Protein AF-A0A2T2RYT0-F1 (afdb_monomer)

pLDDT: mean 79.93, std 20.99, range [37.12, 98.38]

Mean predicted aligned error: 17.06 Å

Sequence (145 aa):
MASQAENQTERTDAEFDTELGGVIAPTRTAAEPEPAASDQPWREWLDPVVEFIAQLPDLIGRFVADYKQPLIALVLFVAAIIAVRITLAVLEAINGIPLLAPAFELIGLGYSGWFVYRYLLRASTRQELGSEFQAIKAQIVGERP

Solvent-accessible surface area (backbone atoms only — not co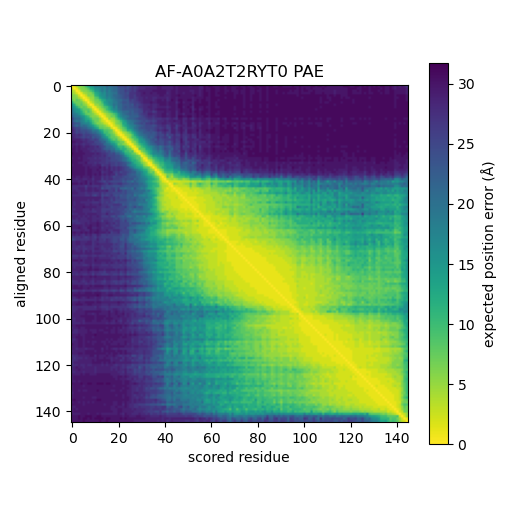mparable to full-atom values): 9050 Å² total; per-residue (Å²): 140,76,89,78,86,89,82,87,92,82,81,87,82,89,79,84,84,79,85,83,85,87,80,90,71,80,80,81,68,82,72,71,86,71,79,66,97,76,74,56,79,65,47,70,63,40,50,63,52,52,53,52,56,67,47,41,61,59,53,52,51,50,47,50,65,76,39,41,66,62,50,51,50,50,51,50,49,54,49,50,54,52,51,53,52,51,52,50,52,50,53,51,54,36,64,70,39,87,65,49,48,64,48,52,50,51,50,51,51,49,53,50,51,50,47,42,61,65,32,63,73,42,71,69,37,38,52,49,51,51,54,52,51,51,55,52,47,36,72,74,72,48,76,75,130

Structure (mmCIF, N/CA/C/O backbone):
data_AF-A0A2T2RYT0-F1
#
_entry.id   AF-A0A2T2RYT0-F1
#
loop_
_atom_site.group_PDB
_atom_site.id
_atom_site.type_symbol
_atom_site.label_atom_id
_atom_site.label_alt_id
_atom_site.label_comp_id
_atom_site.label_asym_id
_atom_site.label_entity_id
_atom_site.label_seq_id
_atom_site.pdbx_PDB_ins_code
_atom_site.Cartn_x
_atom_site.Cartn_y
_atom_site.Cartn_z
_atom_site.occupancy
_atom_site.B_iso_or_equiv
_atom_site.auth_seq_id
_atom_site.auth_comp_id
_atom_site.auth_asym_id
_atom_site.auth_atom_id
_atom_site.pdbx_PDB_model_num
ATOM 1 N N . MET A 1 1 ? 92.296 -43.492 -58.345 1.00 41.72 1 MET A N 1
ATOM 2 C CA . MET A 1 1 ? 93.400 -43.136 -57.429 1.00 41.72 1 MET A CA 1
ATOM 3 C C . MET A 1 1 ? 93.409 -41.621 -57.346 1.00 41.72 1 MET A C 1
ATOM 5 O O . MET A 1 1 ? 93.553 -41.014 -58.391 1.00 41.72 1 MET A O 1
ATOM 9 N N . ALA A 1 2 ? 93.181 -40.929 -56.243 1.00 43.28 2 ALA A N 1
ATOM 10 C CA . ALA A 1 2 ? 92.820 -41.230 -54.859 1.00 43.28 2 ALA A CA 1
ATOM 11 C C . ALA A 1 2 ? 92.171 -39.905 -54.358 1.00 43.28 2 ALA A C 1
ATOM 13 O O . ALA A 1 2 ? 92.554 -38.846 -54.847 1.00 43.28 2 ALA A O 1
ATOM 14 N N . SER A 1 3 ? 91.027 -39.937 -53.665 1.00 45.88 3 SER A N 1
ATOM 15 C CA . SER A 1 3 ? 90.935 -39.857 -52.188 1.00 45.88 3 SER A CA 1
ATOM 16 C C . SER A 1 3 ? 91.375 -38.489 -51.634 1.00 45.88 3 SER A C 1
ATOM 18 O O . SER A 1 3 ? 92.416 -37.998 -52.037 1.00 45.88 3 SER A O 1
ATOM 20 N N . GLN A 1 4 ? 90.752 -37.822 -50.662 1.00 43.50 4 GLN A N 1
ATOM 21 C CA . GLN A 1 4 ? 89.611 -38.023 -49.750 1.00 43.50 4 GLN A CA 1
ATOM 22 C C . GLN A 1 4 ? 89.697 -36.781 -48.812 1.00 43.50 4 GLN A C 1
ATOM 24 O O . GLN A 1 4 ? 90.805 -36.369 -48.491 1.00 43.50 4 GLN A O 1
ATOM 29 N N . ALA A 1 5 ? 88.646 -35.969 -48.682 1.00 46.81 5 ALA A N 1
ATOM 30 C CA . ALA A 1 5 ? 87.768 -35.832 -47.506 1.00 46.81 5 ALA A CA 1
ATOM 31 C C . ALA A 1 5 ? 88.345 -35.144 -46.236 1.00 46.81 5 ALA A C 1
ATOM 33 O O . ALA A 1 5 ? 89.481 -35.381 -45.847 1.00 46.81 5 ALA A O 1
ATOM 34 N N . GLU A 1 6 ? 87.437 -34.384 -45.590 1.00 43.44 6 GLU A N 1
ATOM 35 C CA . GLU A 1 6 ? 87.353 -34.005 -44.155 1.00 43.44 6 GLU A CA 1
ATOM 36 C C . GLU A 1 6 ? 88.280 -32.858 -43.682 1.00 43.44 6 GLU A C 1
ATOM 38 O O . GLU A 1 6 ? 89.430 -32.777 -44.083 1.00 43.44 6 GLU A O 1
ATOM 43 N N . ASN A 1 7 ? 87.865 -31.862 -42.878 1.00 40.50 7 ASN A N 1
ATOM 44 C CA . ASN A 1 7 ? 87.121 -31.884 -41.602 1.00 40.50 7 ASN A CA 1
ATOM 45 C C . ASN A 1 7 ? 86.818 -30.398 -41.200 1.00 40.50 7 ASN A C 1
ATOM 47 O O . ASN A 1 7 ? 87.724 -29.578 -41.301 1.00 40.50 7 ASN A O 1
ATOM 51 N N . GLN A 1 8 ? 85.576 -29.904 -41.068 1.00 45.25 8 GLN A N 1
ATOM 52 C CA . GLN A 1 8 ? 84.681 -29.808 -39.886 1.00 45.25 8 GLN A CA 1
ATOM 53 C C . GLN A 1 8 ? 85.150 -28.935 -38.682 1.00 45.25 8 GLN A C 1
ATOM 55 O O . GLN A 1 8 ? 86.213 -29.177 -38.118 1.00 45.25 8 GLN A O 1
ATOM 60 N N . THR A 1 9 ? 84.215 -28.086 -38.191 1.00 43.50 9 THR A N 1
ATOM 61 C CA . THR A 1 9 ? 84.099 -27.436 -36.841 1.00 43.50 9 THR A CA 1
ATOM 62 C C . THR A 1 9 ? 84.949 -26.154 -36.631 1.00 43.50 9 THR A C 1
ATOM 64 O O . THR A 1 9 ? 86.121 -26.159 -36.957 1.00 43.50 9 THR A O 1
ATOM 67 N N . GLU A 1 10 ? 84.458 -24.982 -36.186 1.00 45.19 10 GLU A N 1
ATOM 68 C CA . GLU A 1 10 ? 83.653 -24.670 -34.990 1.00 45.19 10 GLU A CA 1
ATOM 69 C C . GLU A 1 10 ? 82.896 -23.313 -35.049 1.00 45.19 10 GLU A C 1
ATOM 71 O O . GLU A 1 10 ? 83.411 -22.327 -35.558 1.00 45.19 10 GLU A O 1
ATOM 76 N N . ARG A 1 11 ? 81.672 -23.339 -34.489 1.00 42.97 11 ARG A N 1
ATOM 77 C CA . ARG A 1 11 ? 80.930 -22.374 -33.632 1.00 42.97 11 ARG A CA 1
ATOM 78 C C . ARG A 1 11 ? 81.084 -20.843 -33.771 1.00 42.97 11 ARG A C 1
ATOM 80 O O . ARG A 1 11 ? 82.179 -20.323 -33.662 1.00 42.97 11 ARG A O 1
ATOM 87 N N . THR A 1 12 ? 79.894 -20.213 -33.826 1.00 51.97 12 THR A N 1
ATOM 88 C CA . THR A 1 12 ? 79.394 -19.002 -33.114 1.00 51.97 12 THR A CA 1
ATOM 89 C C . THR A 1 12 ? 80.351 -17.804 -33.089 1.00 51.97 12 THR A C 1
ATOM 91 O O . THR A 1 12 ? 81.433 -17.903 -32.548 1.00 51.97 12 THR A O 1
ATOM 94 N N . ASP A 1 13 ? 80.029 -16.672 -33.717 1.00 37.12 13 ASP A N 1
ATOM 95 C CA . ASP A 1 13 ? 79.269 -15.615 -33.041 1.00 37.12 13 ASP A CA 1
ATOM 96 C C . ASP A 1 13 ? 78.532 -14.709 -34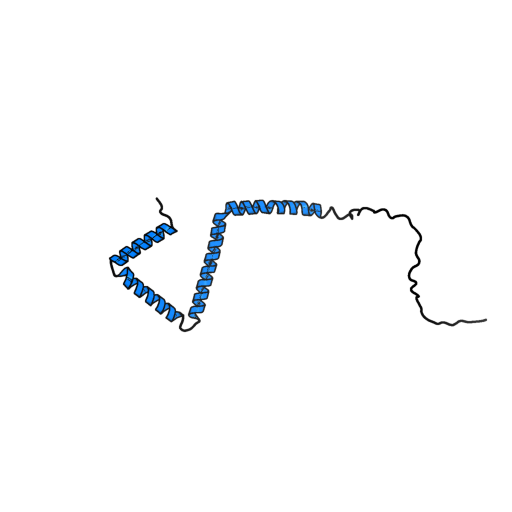.043 1.00 37.12 13 ASP A C 1
ATOM 98 O O . ASP A 1 13 ? 79.106 -14.199 -35.004 1.00 37.12 13 ASP A O 1
ATOM 102 N N . ALA A 1 14 ? 77.231 -14.510 -33.817 1.00 43.19 14 ALA A N 1
ATOM 103 C CA . ALA A 1 14 ? 76.477 -13.449 -34.471 1.00 43.19 14 ALA A CA 1
ATOM 104 C C . ALA A 1 14 ? 76.750 -12.144 -33.712 1.00 43.19 14 ALA A C 1
ATOM 106 O O . ALA A 1 14 ? 76.136 -11.881 -32.678 1.00 43.19 14 ALA A O 1
ATOM 107 N N . GLU A 1 15 ? 77.704 -11.363 -34.211 1.00 43.88 15 GLU A N 1
ATOM 108 C CA . GLU A 1 15 ? 77.992 -10.015 -33.731 1.00 43.88 15 GLU A CA 1
ATOM 109 C C . GLU A 1 15 ? 76.865 -9.065 -34.167 1.00 43.88 15 GLU A C 1
ATOM 111 O O . GLU A 1 15 ? 76.550 -8.923 -35.350 1.00 43.88 15 GLU A O 1
ATOM 116 N N . PHE A 1 16 ? 76.198 -8.475 -33.177 1.00 47.53 16 PHE A N 1
ATOM 117 C CA . PHE A 1 16 ? 75.098 -7.534 -33.349 1.00 47.53 16 PHE A CA 1
ATOM 118 C C . PHE A 1 16 ? 75.695 -6.130 -33.506 1.00 47.53 16 PHE A C 1
ATOM 120 O O . PHE A 1 16 ? 75.917 -5.436 -3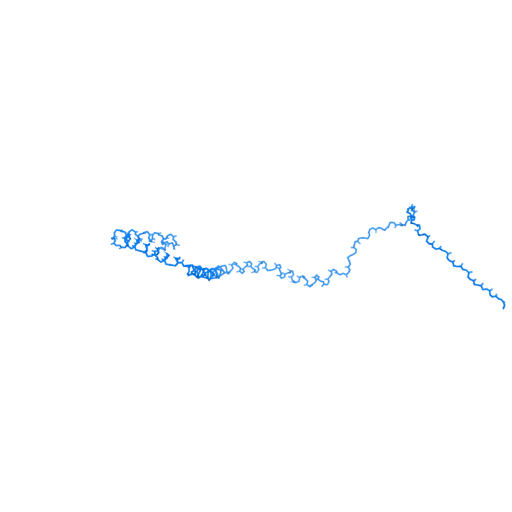2.514 1.00 47.53 16 PHE A O 1
ATOM 127 N N . ASP A 1 17 ? 75.997 -5.724 -34.740 1.00 47.31 17 ASP A N 1
ATOM 128 C CA . ASP A 1 17 ? 76.533 -4.386 -35.001 1.00 47.31 17 ASP A CA 1
ATOM 129 C C . ASP A 1 17 ? 75.392 -3.357 -35.035 1.00 47.31 17 ASP A C 1
ATOM 131 O O . ASP A 1 17 ? 74.459 -3.424 -35.844 1.00 47.31 17 ASP A O 1
ATOM 135 N N . THR A 1 18 ? 75.436 -2.448 -34.064 1.00 50.47 18 THR A N 1
ATOM 136 C CA . THR A 1 18 ? 74.454 -1.394 -33.833 1.00 50.47 18 THR A CA 1
ATOM 137 C C . THR A 1 18 ? 74.987 -0.113 -34.455 1.00 50.47 18 THR A C 1
ATOM 139 O O . THR A 1 18 ? 75.959 0.453 -33.974 1.00 50.47 18 THR A O 1
ATOM 142 N N . GLU A 1 19 ? 74.270 0.348 -35.478 1.00 50.56 19 GLU A N 1
ATOM 143 C CA . GLU A 1 19 ? 74.270 1.717 -35.997 1.00 50.56 19 GLU A CA 1
ATOM 144 C C . GLU A 1 19 ? 75.551 2.234 -36.669 1.00 50.56 19 GLU A C 1
ATOM 146 O O . GLU A 1 19 ? 76.490 2.685 -36.027 1.00 50.56 19 GLU A O 1
ATOM 151 N N . LEU A 1 20 ? 75.473 2.404 -37.992 1.00 41.41 20 LEU A N 1
ATOM 152 C CA . LEU A 1 20 ? 75.997 3.601 -38.649 1.00 41.41 20 LEU A CA 1
ATOM 153 C C . LEU A 1 20 ? 75.122 3.936 -39.859 1.00 41.41 20 LEU A C 1
ATOM 155 O O . LEU A 1 20 ? 74.900 3.130 -40.761 1.00 41.41 20 LEU A O 1
ATOM 159 N N . GLY A 1 21 ? 74.543 5.129 -39.789 1.00 39.25 21 GLY A N 1
ATOM 160 C CA . GLY A 1 21 ? 73.459 5.585 -40.638 1.00 39.25 21 GLY A CA 1
ATOM 161 C C . GLY A 1 21 ? 73.864 6.019 -42.045 1.00 39.25 21 GLY A C 1
ATOM 162 O O . GLY A 1 21 ? 75.003 6.383 -42.322 1.00 39.25 21 GLY A O 1
ATOM 163 N N . GLY A 1 22 ? 72.834 6.111 -42.889 1.00 47.09 22 GLY A N 1
ATOM 164 C CA . GLY A 1 22 ? 72.730 7.184 -43.875 1.00 47.09 22 GLY A CA 1
ATOM 165 C C . GLY A 1 22 ? 72.910 6.787 -45.336 1.00 47.09 22 GLY A C 1
ATOM 166 O O . GLY A 1 22 ? 73.907 7.144 -45.952 1.00 47.09 22 GLY A O 1
ATOM 167 N N . VAL A 1 23 ? 71.874 6.196 -45.941 1.00 44.03 23 VAL A N 1
ATOM 168 C CA . VAL A 1 23 ? 71.582 6.410 -47.368 1.00 44.03 23 VAL A CA 1
ATOM 169 C C . VAL A 1 23 ? 70.128 6.860 -47.500 1.00 44.03 23 VAL A C 1
ATOM 171 O O . VAL A 1 23 ? 69.182 6.127 -47.226 1.00 44.03 23 VAL A O 1
ATOM 174 N N . ILE A 1 24 ? 69.986 8.123 -47.880 1.00 48.41 24 ILE A N 1
ATOM 175 C CA . ILE A 1 24 ? 68.754 8.852 -48.176 1.00 48.41 24 ILE A CA 1
ATOM 176 C C . ILE A 1 24 ? 68.041 8.252 -49.400 1.00 48.41 24 ILE A C 1
ATOM 178 O O . ILE A 1 24 ? 68.381 8.548 -50.542 1.00 48.41 24 ILE A O 1
ATOM 182 N N . ALA A 1 25 ? 67.028 7.420 -49.158 1.00 49.25 25 ALA A N 1
ATOM 183 C CA . ALA A 1 25 ? 65.977 7.123 -50.132 1.00 49.25 25 ALA A CA 1
ATOM 184 C C . ALA A 1 25 ? 64.878 8.203 -50.032 1.00 49.25 25 ALA A C 1
ATOM 186 O O . ALA A 1 25 ? 64.623 8.700 -48.931 1.00 49.25 25 ALA A O 1
ATOM 187 N N . PRO A 1 26 ? 64.248 8.611 -51.151 1.00 47.66 26 PRO A N 1
ATOM 188 C CA . PRO A 1 26 ? 63.384 9.780 -51.185 1.00 47.66 26 PRO A CA 1
ATOM 189 C C . PRO A 1 26 ? 62.175 9.588 -50.276 1.00 47.66 26 PRO A C 1
ATOM 191 O O . PRO A 1 26 ? 61.544 8.532 -50.254 1.00 47.66 26 PRO A O 1
ATOM 194 N N . THR A 1 27 ? 61.885 10.658 -49.540 1.00 38.66 27 THR A N 1
ATOM 195 C CA . THR A 1 27 ? 60.647 10.978 -48.839 1.00 38.66 27 THR A CA 1
ATOM 196 C C . THR A 1 27 ? 59.467 10.159 -49.354 1.00 38.66 27 THR A C 1
ATOM 198 O O . THR A 1 27 ? 58.904 10.446 -50.410 1.00 38.66 27 THR A O 1
ATOM 201 N N . ARG A 1 28 ? 59.070 9.145 -48.576 1.00 47.16 28 ARG A N 1
ATOM 202 C CA . ARG A 1 28 ? 57.732 8.562 -48.651 1.00 47.16 28 ARG A CA 1
ATOM 203 C C . ARG A 1 28 ? 56.784 9.662 -48.171 1.00 47.16 28 ARG A C 1
ATOM 205 O O . ARG A 1 28 ? 56.506 9.778 -46.982 1.00 47.16 28 ARG A O 1
ATOM 212 N N . THR A 1 29 ? 56.412 10.545 -49.099 1.00 39.69 29 THR A N 1
ATOM 213 C CA . THR A 1 29 ? 55.322 11.506 -48.949 1.00 39.69 29 THR A CA 1
ATOM 214 C C . THR A 1 29 ? 54.150 10.757 -48.347 1.00 39.69 29 THR A C 1
ATOM 216 O O . THR A 1 29 ? 53.826 9.665 -48.814 1.00 39.69 29 THR A O 1
ATOM 219 N N . ALA A 1 30 ? 53.593 11.322 -47.277 1.00 52.69 30 ALA A N 1
ATOM 220 C CA . ALA A 1 30 ? 52.405 10.837 -46.607 1.00 52.69 30 ALA A CA 1
ATOM 221 C C . ALA A 1 30 ? 51.363 10.422 -47.651 1.00 52.69 30 ALA A C 1
ATOM 223 O O . ALA A 1 30 ? 50.747 11.268 -48.293 1.00 52.69 30 ALA A O 1
ATOM 224 N N . ALA A 1 31 ? 51.214 9.114 -47.844 1.00 46.31 31 ALA A N 1
ATOM 225 C CA . ALA A 1 31 ? 49.987 8.588 -48.385 1.00 46.31 31 ALA A CA 1
ATOM 226 C C . ALA A 1 31 ? 48.963 8.817 -47.278 1.00 46.31 31 ALA A C 1
ATOM 228 O O . ALA A 1 31 ? 49.119 8.308 -46.163 1.00 46.31 31 ALA A O 1
ATOM 229 N N . GLU A 1 32 ? 47.971 9.652 -47.573 1.00 53.00 32 GLU A N 1
ATOM 230 C CA . GLU A 1 32 ? 46.674 9.595 -46.913 1.00 53.00 32 GLU A CA 1
ATOM 231 C C . GLU A 1 32 ? 46.311 8.126 -46.649 1.00 53.00 32 GLU A C 1
ATOM 233 O O . GLU A 1 32 ? 46.627 7.267 -47.481 1.00 53.00 32 GLU A O 1
ATOM 238 N N . PRO A 1 33 ? 45.687 7.796 -45.508 1.00 54.19 33 PRO A N 1
ATOM 239 C CA . PRO A 1 33 ? 45.142 6.464 -45.338 1.00 54.19 33 PRO A CA 1
ATOM 240 C C . PRO A 1 33 ? 44.092 6.259 -46.436 1.00 54.19 33 PRO A C 1
ATOM 242 O O . PRO A 1 33 ? 42.972 6.753 -46.329 1.00 54.19 33 PRO A O 1
ATOM 245 N N . GLU A 1 34 ? 44.472 5.569 -47.516 1.00 51.25 34 GLU A N 1
ATOM 246 C CA . GLU A 1 34 ? 43.513 5.032 -48.469 1.00 51.25 34 GLU A CA 1
ATOM 247 C C . GLU A 1 34 ? 42.514 4.193 -47.665 1.00 51.25 34 GLU A C 1
ATOM 249 O O . GLU A 1 34 ? 42.936 3.346 -46.865 1.00 51.25 34 GLU A O 1
ATOM 254 N N . PRO A 1 35 ? 41.200 4.426 -47.822 1.00 55.41 35 PRO A N 1
ATOM 255 C CA . PRO A 1 35 ? 40.208 3.606 -47.159 1.00 55.41 35 PRO A CA 1
ATOM 256 C C . PRO A 1 35 ? 40.379 2.186 -47.689 1.00 55.41 35 PRO A C 1
ATOM 258 O O . PRO A 1 35 ? 40.196 1.920 -48.880 1.00 55.41 35 PRO A O 1
ATOM 261 N N . ALA A 1 36 ? 40.775 1.271 -46.804 1.00 53.56 36 ALA A N 1
ATOM 262 C CA . ALA A 1 36 ? 40.741 -0.149 -47.090 1.00 53.56 36 ALA A CA 1
ATOM 263 C C . ALA A 1 36 ? 39.356 -0.471 -47.663 1.00 53.56 36 ALA A C 1
ATOM 265 O O . ALA A 1 36 ? 38.333 -0.107 -47.082 1.00 53.56 36 ALA A O 1
ATOM 266 N N . ALA A 1 37 ? 39.330 -1.109 -48.830 1.00 60.72 37 ALA A N 1
ATOM 267 C CA . ALA A 1 37 ? 38.124 -1.550 -49.511 1.00 60.72 37 ALA A CA 1
ATOM 268 C C . ALA A 1 37 ? 37.362 -2.583 -48.653 1.00 60.72 37 ALA A C 1
ATOM 270 O O . ALA A 1 37 ? 37.445 -3.787 -48.869 1.00 60.72 37 ALA A O 1
ATOM 271 N N . SER A 1 38 ? 36.648 -2.097 -47.640 1.00 59.06 38 SER A N 1
ATOM 272 C CA . SER A 1 38 ? 35.739 -2.828 -46.752 1.00 59.06 38 SER A CA 1
ATOM 273 C C . SER A 1 38 ? 34.844 -1.873 -45.939 1.00 59.06 38 SER A C 1
ATOM 275 O O . SER A 1 38 ? 34.340 -2.240 -44.881 1.00 59.06 38 SER A O 1
ATOM 277 N N . ASP A 1 39 ? 34.630 -0.646 -46.420 1.00 59.66 39 ASP A N 1
ATOM 278 C CA . ASP A 1 39 ? 33.829 0.375 -45.724 1.00 59.66 39 ASP A CA 1
ATOM 279 C C . ASP A 1 39 ? 32.357 0.438 -46.167 1.00 59.66 39 ASP A C 1
ATOM 281 O O . ASP A 1 39 ? 31.558 1.105 -45.520 1.00 59.66 39 ASP A O 1
ATOM 285 N N . GLN A 1 40 ? 31.987 -0.252 -47.249 1.00 67.81 40 GLN A N 1
ATOM 286 C CA . GLN A 1 40 ? 30.686 -0.108 -47.927 1.00 67.81 40 GLN A CA 1
ATOM 287 C C . GLN A 1 40 ? 29.646 -1.201 -47.570 1.00 67.81 40 GLN A C 1
ATOM 289 O O . GLN A 1 40 ? 28.529 -0.852 -47.192 1.00 67.81 40 GLN A O 1
ATOM 294 N N . PRO A 1 41 ? 29.966 -2.517 -47.589 1.00 77.50 41 PRO A N 1
ATOM 295 C CA . PRO A 1 41 ? 28.931 -3.568 -47.605 1.00 77.50 41 PRO A CA 1
ATOM 296 C C . PRO A 1 41 ? 28.113 -3.698 -46.313 1.00 77.50 41 PRO A C 1
ATOM 298 O O . PRO A 1 41 ? 26.969 -4.139 -46.326 1.00 77.50 41 PRO A O 1
ATOM 301 N N . TRP A 1 42 ? 28.711 -3.352 -45.173 1.00 81.50 42 TRP A N 1
ATOM 302 C CA . TRP A 1 42 ? 28.067 -3.443 -43.862 1.00 81.50 42 TRP A CA 1
ATOM 303 C C . TRP A 1 42 ? 27.327 -2.154 -43.483 1.00 81.50 42 TRP A C 1
ATOM 305 O O . TRP A 1 42 ? 26.435 -2.207 -42.641 1.00 81.50 42 TRP A O 1
ATOM 315 N N . ARG A 1 43 ? 27.669 -1.013 -44.104 1.00 83.12 43 ARG A N 1
ATOM 316 C CA . ARG A 1 43 ? 26.957 0.257 -43.901 1.00 83.12 43 ARG A CA 1
ATOM 317 C C . ARG A 1 43 ? 25.599 0.222 -44.589 1.00 83.12 43 ARG A C 1
ATOM 319 O O . ARG A 1 43 ? 24.605 0.502 -43.939 1.00 83.12 43 ARG A O 1
ATOM 326 N N . GLU A 1 44 ? 25.537 -0.307 -45.811 1.00 84.06 44 GLU A N 1
ATOM 327 C CA . GLU A 1 44 ? 24.274 -0.496 -46.542 1.00 84.06 44 GLU A CA 1
ATOM 328 C C . GLU A 1 44 ? 23.253 -1.369 -45.779 1.00 84.06 44 GLU A C 1
ATOM 330 O O . GLU A 1 44 ? 22.049 -1.127 -45.856 1.00 84.06 44 GLU A O 1
ATOM 335 N N . TRP A 1 45 ? 23.709 -2.372 -45.013 1.00 86.50 45 TRP A N 1
ATOM 336 C CA . TRP A 1 45 ? 22.830 -3.211 -44.183 1.00 86.50 45 TRP A CA 1
ATOM 337 C C . TRP A 1 45 ? 22.458 -2.564 -42.841 1.00 86.50 45 TRP A C 1
ATOM 339 O O . TRP A 1 45 ? 21.370 -2.816 -42.319 1.0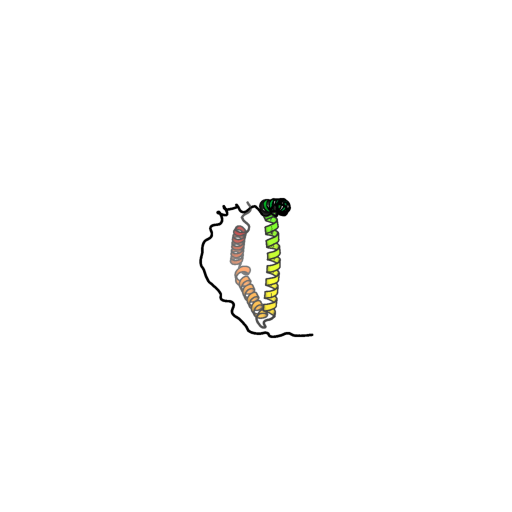0 86.50 45 TRP A O 1
ATOM 349 N N . LEU A 1 46 ? 23.337 -1.732 -42.277 1.00 90.69 46 LEU A N 1
ATOM 350 C CA . LEU A 1 46 ? 23.064 -1.043 -41.019 1.00 90.69 46 LEU A CA 1
ATOM 351 C C . LEU A 1 46 ? 22.209 0.201 -41.193 1.00 90.69 46 LEU A C 1
ATOM 353 O O . LEU A 1 46 ? 21.435 0.488 -40.290 1.00 90.69 46 LEU A O 1
ATOM 357 N N . ASP A 1 47 ? 22.295 0.905 -42.315 1.00 90.62 47 ASP A N 1
ATOM 358 C CA . ASP A 1 47 ? 21.505 2.107 -42.582 1.00 90.62 47 ASP A CA 1
ATOM 359 C C . ASP A 1 47 ? 19.995 1.909 -42.319 1.00 90.62 47 ASP A C 1
ATOM 361 O O . ASP A 1 47 ? 19.429 2.679 -41.540 1.00 90.62 47 ASP A O 1
ATOM 365 N N . PRO A 1 48 ? 19.320 0.855 -42.827 1.00 90.50 48 PRO A N 1
ATOM 366 C CA . PRO A 1 48 ? 17.905 0.621 -42.521 1.00 90.50 48 PRO A CA 1
ATOM 367 C C . PRO A 1 48 ? 17.646 0.244 -41.055 1.00 90.50 48 PRO A C 1
ATOM 369 O O . PRO A 1 48 ? 16.583 0.554 -40.516 1.00 90.50 48 PRO A O 1
ATOM 372 N N . VAL A 1 49 ? 18.601 -0.413 -40.389 1.00 92.81 49 VAL A N 1
ATOM 373 C CA . VAL A 1 49 ? 18.493 -0.757 -38.964 1.00 92.81 49 VAL A CA 1
ATOM 374 C C . VAL A 1 49 ? 18.642 0.499 -38.111 1.00 92.81 49 VAL A C 1
ATOM 376 O O . VAL A 1 49 ? 17.845 0.716 -37.207 1.00 92.81 49 VAL A O 1
ATOM 379 N N . VAL A 1 50 ? 19.622 1.348 -38.409 1.00 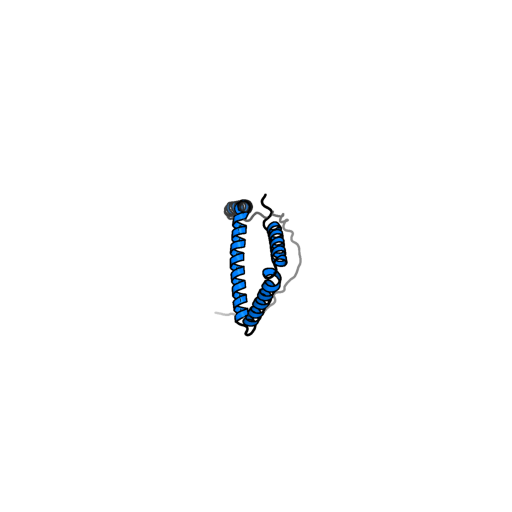91.69 50 VAL A N 1
ATOM 380 C CA . VAL A 1 50 ? 19.869 2.616 -37.716 1.00 91.69 50 VAL A CA 1
ATOM 381 C C . VAL A 1 50 ? 18.691 3.561 -37.910 1.00 91.69 50 VAL A C 1
ATOM 383 O O . VAL A 1 50 ? 18.250 4.154 -36.934 1.00 91.69 50 VAL A O 1
ATOM 386 N N . GLU A 1 51 ? 18.124 3.636 -39.113 1.00 89.25 51 GLU A N 1
ATOM 387 C CA . GLU A 1 51 ? 16.924 4.426 -39.401 1.00 89.25 51 GLU A CA 1
ATOM 388 C C . GLU A 1 51 ? 15.706 3.922 -38.605 1.00 89.25 51 GLU A C 1
ATOM 390 O O . GLU A 1 51 ? 14.999 4.701 -37.968 1.00 89.25 51 GLU A O 1
ATOM 395 N N . PHE A 1 52 ? 15.498 2.603 -38.539 1.00 90.88 52 PHE A N 1
ATOM 396 C CA . PHE A 1 52 ? 14.442 2.013 -37.713 1.00 90.88 52 PHE A CA 1
ATOM 397 C C . PHE A 1 52 ? 14.649 2.280 -36.211 1.00 90.88 52 PHE A C 1
ATOM 399 O O . PHE A 1 52 ? 13.707 2.644 -35.506 1.00 90.88 52 PHE A O 1
ATOM 406 N N . ILE A 1 53 ? 15.882 2.141 -35.710 1.00 92.25 53 ILE A N 1
ATOM 407 C CA . ILE A 1 53 ? 16.230 2.437 -34.313 1.00 92.25 53 ILE A CA 1
ATOM 408 C C . ILE A 1 53 ? 16.090 3.935 -34.018 1.00 92.25 53 ILE A C 1
ATOM 410 O O 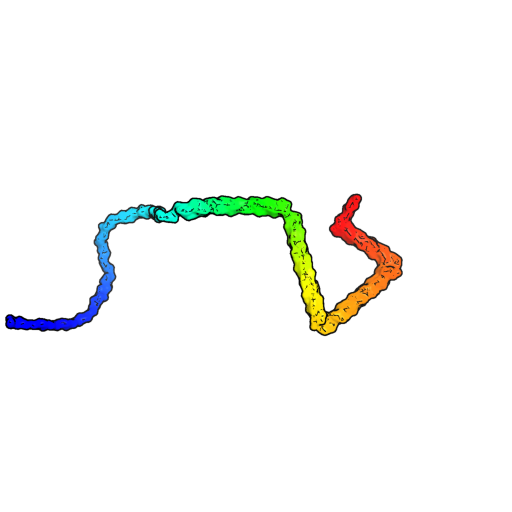. ILE A 1 53 ? 15.620 4.286 -32.939 1.00 92.25 53 ILE A O 1
ATOM 414 N N . ALA A 1 54 ? 16.425 4.820 -34.959 1.00 90.81 54 ALA A N 1
ATOM 415 C CA . ALA A 1 54 ? 16.239 6.264 -34.826 1.00 90.81 54 ALA A CA 1
ATOM 416 C C . ALA A 1 54 ? 14.755 6.650 -34.716 1.00 90.81 54 ALA A C 1
ATOM 418 O O . ALA A 1 54 ? 14.426 7.641 -34.067 1.00 90.81 54 ALA A O 1
ATOM 419 N N . GLN A 1 55 ? 13.855 5.833 -35.269 1.00 90.12 55 GLN A N 1
ATOM 420 C CA . GLN A 1 55 ? 12.405 6.000 -35.145 1.00 90.12 55 GLN A CA 1
ATOM 421 C C . GLN A 1 55 ? 11.822 5.390 -33.851 1.00 90.12 55 GLN A C 1
ATOM 423 O O . GLN A 1 55 ? 10.703 5.736 -33.462 1.00 90.12 55 GLN A O 1
ATOM 428 N N . LEU A 1 56 ? 12.555 4.523 -33.136 1.00 93.12 56 LEU A N 1
ATOM 429 C CA . LEU A 1 56 ? 12.077 3.915 -31.883 1.00 93.12 56 LEU A CA 1
ATOM 430 C C . LEU A 1 56 ? 11.790 4.924 -30.761 1.00 93.12 56 LEU A C 1
ATOM 432 O O . LEU A 1 56 ? 10.749 4.767 -30.119 1.00 93.12 56 LEU A O 1
ATOM 436 N N . PRO A 1 57 ? 12.637 5.938 -30.489 1.00 91.62 57 PRO A N 1
ATOM 437 C CA . PRO A 1 57 ? 12.351 6.942 -29.469 1.00 91.62 57 PRO A CA 1
ATOM 438 C C . PRO A 1 57 ? 10.993 7.613 -29.676 1.00 91.62 57 PRO A C 1
ATOM 440 O O . PRO A 1 57 ? 10.225 7.749 -28.725 1.00 91.62 57 PRO A O 1
ATOM 443 N N . ASP A 1 58 ? 10.663 7.956 -30.922 1.00 92.00 58 ASP A N 1
ATOM 444 C CA . ASP A 1 58 ? 9.392 8.586 -31.273 1.00 92.00 58 ASP A CA 1
ATOM 445 C C . ASP A 1 58 ? 8.213 7.624 -31.108 1.00 92.00 58 ASP A C 1
ATOM 447 O O . ASP A 1 58 ? 7.169 8.006 -30.573 1.00 92.00 58 ASP A O 1
ATOM 451 N N . LEU A 1 59 ? 8.370 6.364 -31.523 1.00 90.12 59 LEU A N 1
ATOM 452 C CA . LEU A 1 59 ? 7.323 5.351 -31.396 1.00 90.12 59 LEU A CA 1
ATOM 453 C C . LEU A 1 59 ? 7.035 5.009 -29.924 1.00 90.12 59 LEU A C 1
ATOM 455 O O . LEU A 1 59 ? 5.875 4.940 -29.518 1.00 90.12 59 LEU A O 1
ATOM 459 N N . ILE A 1 60 ? 8.081 4.846 -29.108 1.00 91.69 60 ILE A N 1
ATOM 460 C CA . ILE A 1 60 ? 7.979 4.566 -27.669 1.00 91.69 60 ILE A CA 1
ATOM 461 C C . ILE A 1 60 ? 7.418 5.784 -26.936 1.00 91.69 60 ILE A C 1
ATOM 463 O O . ILE A 1 60 ? 6.555 5.632 -26.072 1.00 91.69 60 ILE A O 1
ATOM 467 N N . GLY A 1 61 ? 7.863 6.990 -27.296 1.00 89.75 61 GLY A N 1
ATOM 468 C CA . GLY A 1 61 ? 7.372 8.237 -26.718 1.00 89.75 61 GLY A CA 1
ATOM 469 C C . GLY A 1 61 ? 5.872 8.418 -26.941 1.00 89.75 61 GLY A C 1
ATOM 470 O O . GLY A 1 61 ? 5.140 8.675 -25.985 1.00 89.75 61 GLY A O 1
ATOM 471 N N . ARG A 1 62 ? 5.398 8.205 -28.176 1.00 91.25 62 ARG A N 1
ATOM 472 C CA . ARG A 1 62 ? 3.967 8.269 -28.518 1.00 91.25 62 ARG A CA 1
ATOM 473 C C . ARG A 1 62 ? 3.177 7.165 -27.833 1.00 91.25 62 ARG A C 1
ATOM 475 O O . ARG A 1 62 ? 2.167 7.452 -27.210 1.00 91.25 62 ARG A O 1
ATOM 482 N N . PHE A 1 63 ? 3.678 5.932 -27.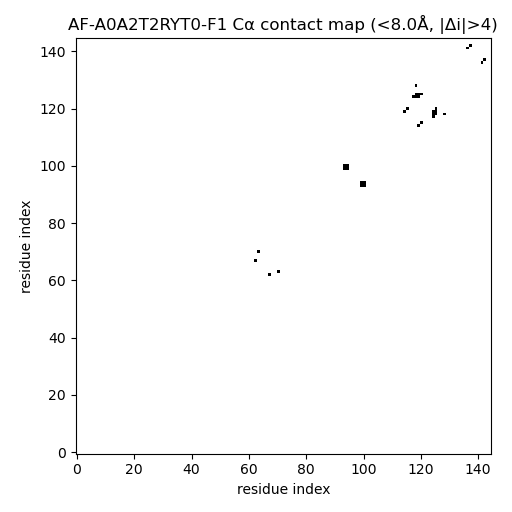836 1.00 91.88 63 PHE A N 1
ATOM 483 C CA . PHE A 1 63 ? 3.027 4.829 -27.134 1.00 91.88 63 PHE A CA 1
ATOM 484 C C . PHE A 1 63 ? 2.889 5.107 -25.629 1.00 91.88 63 PHE A C 1
ATOM 486 O O . PHE A 1 63 ? 1.808 4.978 -25.068 1.00 91.88 63 PHE A O 1
ATOM 493 N N . VAL A 1 64 ? 3.947 5.539 -24.944 1.00 93.50 64 VAL A N 1
ATOM 494 C CA . VAL A 1 64 ? 3.859 5.850 -23.509 1.00 93.50 64 VAL A CA 1
ATOM 495 C C . VAL A 1 64 ? 2.933 7.041 -23.255 1.00 93.50 64 VAL A C 1
ATOM 497 O O . VAL A 1 64 ? 2.209 7.029 -22.260 1.00 93.50 64 VAL A O 1
ATOM 500 N N . ALA A 1 65 ? 2.920 8.046 -24.134 1.00 92.19 65 ALA A N 1
ATOM 501 C CA . ALA A 1 65 ? 2.005 9.178 -24.030 1.00 92.19 65 ALA A CA 1
ATOM 502 C C . ALA A 1 65 ? 0.536 8.751 -24.212 1.00 92.19 65 ALA A C 1
ATOM 504 O O . ALA A 1 65 ? -0.299 9.075 -23.366 1.00 92.19 65 ALA A O 1
ATOM 505 N N . ASP A 1 66 ? 0.243 7.965 -25.249 1.00 94.00 66 ASP A N 1
ATOM 506 C CA . ASP A 1 66 ? -1.101 7.505 -25.61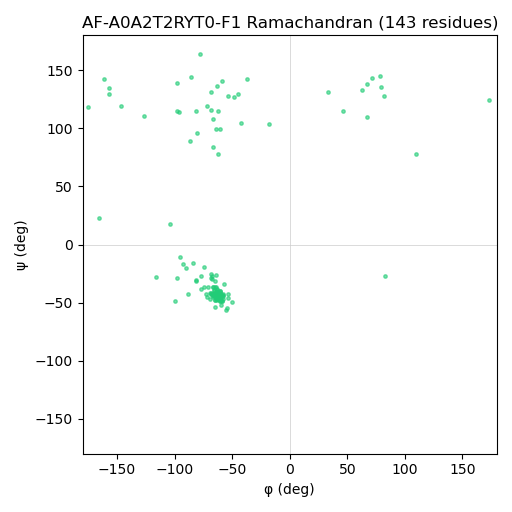1 1.00 94.00 66 ASP A CA 1
ATOM 507 C C . ASP A 1 66 ? -1.640 6.464 -24.615 1.00 94.00 66 ASP A C 1
ATOM 509 O O . ASP A 1 66 ? -2.817 6.473 -24.254 1.00 94.00 66 ASP A O 1
ATOM 513 N N . TYR A 1 67 ? -0.767 5.592 -24.100 1.00 93.69 67 TYR A N 1
ATOM 514 C CA . TYR A 1 67 ? -1.110 4.503 -23.180 1.00 93.69 67 TYR A CA 1
ATOM 515 C C . TYR A 1 67 ? -0.710 4.787 -21.727 1.00 93.69 67 TYR A C 1
ATOM 517 O O . TYR A 1 67 ? -0.684 3.874 -20.900 1.00 93.69 67 TYR A O 1
ATOM 525 N N . LYS A 1 68 ? -0.445 6.045 -21.358 1.00 94.06 68 LYS A N 1
ATOM 526 C CA . LYS A 1 68 ? 0.008 6.405 -20.004 1.00 94.06 68 LYS A CA 1
ATOM 527 C C . LYS A 1 68 ? -0.919 5.872 -18.907 1.00 94.06 68 LYS A C 1
ATOM 529 O O . LYS A 1 68 ? -0.457 5.317 -17.913 1.00 94.06 68 LYS A O 1
ATOM 534 N N . GLN A 1 69 ? -2.230 6.037 -19.080 1.00 92.88 69 GLN A N 1
ATOM 535 C CA . GLN A 1 69 ? -3.233 5.587 -18.110 1.00 92.88 69 GLN A CA 1
ATOM 536 C C . GLN A 1 69 ? -3.278 4.056 -17.957 1.00 92.88 69 GLN A C 1
ATOM 538 O O . GLN A 1 69 ? -3.123 3.588 -16.827 1.00 92.88 69 GLN A O 1
ATOM 543 N N . PRO A 1 70 ? -3.440 3.253 -19.030 1.00 94.94 70 PRO A N 1
ATOM 544 C CA . PRO A 1 70 ? -3.420 1.798 -18.901 1.00 94.94 70 PRO A CA 1
ATOM 545 C C . PRO A 1 70 ? -2.057 1.255 -18.454 1.00 94.94 70 PRO A C 1
ATOM 547 O O . PRO A 1 70 ? -2.030 0.279 -17.712 1.00 94.94 70 PRO A O 1
ATOM 550 N N . LEU A 1 71 ? -0.936 1.893 -18.813 1.00 95.38 71 LEU A N 1
ATOM 551 C CA . LEU A 1 71 ? 0.386 1.517 -18.300 1.00 95.38 71 LEU A CA 1
ATOM 552 C C . LEU A 1 71 ? 0.485 1.718 -16.788 1.00 95.38 71 LEU A C 1
ATOM 554 O O . LEU A 1 71 ? 0.928 0.815 -16.085 1.00 95.38 71 LEU A O 1
ATOM 558 N N . ILE A 1 72 ? 0.030 2.862 -16.269 1.00 95.69 72 ILE A N 1
ATOM 559 C CA . ILE A 1 72 ? -0.032 3.090 -14.819 1.00 95.69 72 ILE A CA 1
ATOM 560 C C . ILE A 1 72 ? -0.948 2.058 -14.164 1.00 95.69 72 ILE A C 1
ATOM 562 O O . ILE A 1 72 ? -0.572 1.480 -13.150 1.00 95.69 72 ILE A O 1
ATOM 566 N N . ALA A 1 73 ? -2.120 1.783 -14.741 1.00 96.12 73 ALA A N 1
ATOM 567 C CA . ALA A 1 73 ? -3.030 0.771 -14.212 1.00 96.12 73 ALA A CA 1
ATOM 568 C C . ALA A 1 73 ? -2.387 -0.625 -14.191 1.00 96.12 73 ALA A C 1
ATOM 570 O O . ALA A 1 73 ? -2.519 -1.337 -13.201 1.00 96.12 73 ALA A O 1
ATOM 571 N N . LEU A 1 74 ? -1.645 -0.997 -15.235 1.00 96.94 74 LEU A N 1
ATOM 572 C CA . LEU A 1 74 ? -0.917 -2.260 -15.312 1.00 96.94 74 LEU A CA 1
ATOM 573 C C . LEU A 1 74 ? 0.198 -2.330 -14.263 1.00 96.94 74 LEU A C 1
ATOM 575 O O . LEU A 1 74 ? 0.319 -3.334 -13.567 1.00 96.94 74 LEU A O 1
ATOM 579 N N . VAL A 1 75 ? 0.976 -1.257 -14.106 1.00 97.44 75 VAL A N 1
ATOM 580 C CA . VAL A 1 75 ? 2.010 -1.154 -13.067 1.00 97.44 75 VAL A CA 1
ATOM 581 C C . VAL A 1 75 ? 1.386 -1.276 -11.681 1.00 97.44 75 VAL A C 1
ATOM 583 O O . VAL A 1 75 ? 1.872 -2.055 -10.867 1.00 97.44 75 VAL A O 1
ATOM 586 N N . LEU A 1 76 ? 0.287 -0.567 -11.417 1.00 97.75 76 LEU A N 1
ATOM 587 C CA . LEU A 1 76 ? -0.442 -0.656 -10.153 1.00 97.75 76 LEU A CA 1
ATOM 588 C C . LEU A 1 76 ? -1.026 -2.050 -9.930 1.00 97.75 76 LEU A C 1
ATOM 590 O O . LEU A 1 76 ? -0.995 -2.543 -8.809 1.00 97.75 76 LEU A O 1
ATOM 594 N N . PHE A 1 77 ? -1.521 -2.704 -10.976 1.00 97.56 77 PHE A N 1
ATOM 595 C CA . PHE A 1 77 ? -2.056 -4.057 -10.893 1.00 97.56 77 PHE A CA 1
ATOM 596 C C . PHE A 1 77 ? -0.964 -5.069 -10.533 1.00 97.56 77 PHE A C 1
ATOM 598 O O . PHE A 1 77 ? -1.125 -5.853 -9.599 1.00 97.56 77 PHE A O 1
ATOM 605 N N . VAL A 1 78 ? 0.184 -5.005 -11.209 1.0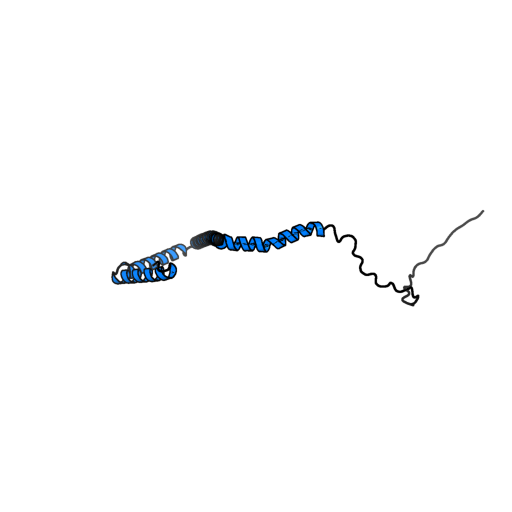0 98.25 78 VAL A N 1
ATOM 606 C CA . VAL A 1 78 ? 1.349 -5.839 -10.884 1.00 98.25 78 VAL A CA 1
ATOM 607 C C . VAL A 1 78 ? 1.853 -5.529 -9.472 1.00 98.25 78 VAL A C 1
ATOM 609 O O . VAL A 1 78 ? 2.092 -6.451 -8.692 1.00 98.25 78 VAL A O 1
ATOM 612 N N . ALA A 1 79 ? 1.948 -4.251 -9.101 1.00 98.19 79 ALA A N 1
ATOM 613 C CA . ALA A 1 79 ? 2.337 -3.834 -7.758 1.00 98.19 79 ALA A CA 1
ATOM 614 C C . ALA A 1 79 ? 1.360 -4.348 -6.690 1.00 98.19 79 ALA A C 1
ATOM 616 O O . ALA A 1 79 ? 1.801 -4.809 -5.642 1.00 98.19 79 ALA A O 1
ATOM 617 N N . ALA A 1 80 ? 0.053 -4.342 -6.962 1.00 98.12 80 ALA A N 1
ATOM 618 C CA . ALA A 1 80 ? -0.962 -4.879 -6.062 1.00 98.12 80 ALA A CA 1
ATOM 619 C C . ALA A 1 80 ? -0.794 -6.392 -5.863 1.00 98.12 80 ALA A C 1
ATOM 621 O O . ALA A 1 80 ? -0.848 -6.865 -4.730 1.00 98.12 80 ALA A O 1
ATOM 622 N N . ILE A 1 81 ? -0.518 -7.150 -6.930 1.00 98.38 81 ILE A N 1
ATOM 623 C CA . ILE A 1 81 ? -0.229 -8.588 -6.822 1.00 98.38 81 ILE A CA 1
ATOM 624 C C . ILE A 1 81 ? 1.012 -8.818 -5.955 1.00 98.38 81 ILE A C 1
ATOM 626 O O . ILE A 1 81 ? 0.983 -9.647 -5.047 1.00 98.38 81 ILE A O 1
ATOM 630 N N . ILE A 1 82 ? 2.092 -8.074 -6.202 1.00 98.31 82 ILE A N 1
ATOM 631 C CA . ILE A 1 82 ? 3.326 -8.178 -5.414 1.00 98.31 82 ILE A CA 1
ATOM 632 C C . ILE A 1 82 ? 3.052 -7.838 -3.945 1.00 98.31 82 ILE A C 1
ATOM 634 O O . ILE A 1 82 ? 3.472 -8.585 -3.064 1.00 98.31 82 ILE A O 1
ATOM 638 N N . ALA A 1 83 ? 2.304 -6.769 -3.673 1.00 98.25 83 ALA A N 1
ATOM 639 C CA . ALA A 1 83 ? 1.924 -6.379 -2.321 1.00 98.25 83 ALA A CA 1
ATOM 640 C C . ALA A 1 83 ? 1.164 -7.503 -1.607 1.00 98.25 83 ALA A C 1
ATOM 642 O O . ALA A 1 83 ? 1.541 -7.878 -0.501 1.00 98.25 83 ALA A O 1
ATOM 643 N N . VAL A 1 84 ? 0.173 -8.117 -2.266 1.00 98.12 84 VAL A N 1
ATOM 644 C CA . VAL A 1 84 ? -0.555 -9.273 -1.717 1.00 98.12 84 VAL A CA 1
ATOM 645 C C . VAL A 1 84 ? 0.400 -10.424 -1.403 1.00 98.12 84 VAL A C 1
ATOM 647 O O . VAL A 1 84 ? 0.319 -11.010 -0.327 1.00 98.12 84 VAL A O 1
ATOM 650 N N . ARG A 1 85 ? 1.340 -10.741 -2.300 1.00 98.12 85 ARG A N 1
ATOM 651 C CA . ARG A 1 85 ? 2.326 -11.813 -2.076 1.00 98.12 85 ARG A CA 1
ATOM 652 C C . ARG A 1 85 ? 3.213 -11.525 -0.869 1.00 98.12 85 ARG A C 1
ATOM 654 O O . ARG A 1 85 ? 3.437 -12.429 -0.070 1.00 98.12 85 ARG A O 1
ATOM 661 N N . ILE A 1 86 ? 3.669 -10.284 -0.712 1.00 98.19 86 ILE A N 1
ATOM 662 C CA . ILE A 1 86 ? 4.449 -9.855 0.453 1.00 98.19 86 ILE A CA 1
ATOM 663 C C . ILE A 1 86 ? 3.610 -9.986 1.726 1.00 98.19 86 ILE A C 1
ATOM 665 O O . ILE A 1 86 ? 4.080 -10.567 2.697 1.00 98.19 86 ILE A O 1
ATOM 669 N N . THR A 1 87 ? 2.360 -9.514 1.727 1.00 97.25 87 THR A N 1
ATOM 670 C CA . THR A 1 87 ? 1.461 -9.647 2.882 1.00 97.25 87 THR A CA 1
ATOM 671 C C . THR A 1 87 ? 1.261 -11.108 3.280 1.00 97.25 87 THR A C 1
ATOM 673 O O . THR A 1 87 ? 1.337 -11.430 4.463 1.00 97.25 87 THR A O 1
ATOM 676 N N . LEU A 1 88 ? 1.055 -12.005 2.310 1.00 97.00 88 LEU A N 1
ATOM 677 C CA . LEU A 1 88 ? 0.929 -13.440 2.570 1.00 97.00 88 LEU A CA 1
ATOM 678 C C . LEU A 1 88 ? 2.221 -14.032 3.149 1.00 97.00 88 LEU A C 1
ATOM 680 O O . LEU A 1 88 ? 2.153 -14.776 4.121 1.00 97.00 88 LEU A O 1
ATOM 684 N N . ALA A 1 89 ? 3.385 -13.662 2.608 1.00 96.38 89 ALA A N 1
ATOM 685 C CA . ALA A 1 89 ? 4.678 -14.116 3.120 1.00 96.38 89 ALA A CA 1
ATOM 686 C C . ALA A 1 89 ? 4.938 -13.628 4.556 1.00 96.38 89 ALA A C 1
ATOM 688 O O . ALA A 1 89 ? 5.444 -14.375 5.391 1.00 96.38 89 ALA A O 1
ATOM 689 N N . VAL A 1 90 ? 4.554 -12.388 4.872 1.00 94.50 90 VAL A N 1
ATOM 690 C CA . VAL A 1 90 ? 4.622 -11.853 6.238 1.00 94.50 90 VAL A CA 1
ATOM 691 C C . VAL A 1 90 ? 3.698 -12.636 7.168 1.00 94.50 90 VAL A C 1
ATOM 693 O O . VAL A 1 90 ? 4.112 -12.998 8.266 1.00 94.50 90 VAL A O 1
ATOM 696 N N . LEU A 1 91 ? 2.469 -12.933 6.737 1.00 93.25 91 LEU A N 1
ATOM 697 C CA . LEU A 1 91 ? 1.526 -13.716 7.533 1.00 93.25 91 LEU A CA 1
ATOM 698 C C . LEU A 1 91 ? 2.052 -15.134 7.804 1.00 93.25 91 LEU A C 1
ATOM 700 O O . LEU A 1 91 ? 1.947 -15.624 8.926 1.00 93.25 91 LEU A O 1
ATOM 704 N N . GLU A 1 92 ? 2.664 -15.769 6.806 1.00 93.19 92 GLU A N 1
ATOM 705 C CA . GLU A 1 92 ? 3.321 -17.069 6.951 1.00 93.19 92 GLU A CA 1
ATOM 706 C C . GLU A 1 92 ? 4.483 -17.007 7.954 1.00 93.19 92 GLU A C 1
ATOM 708 O O . GLU A 1 92 ? 4.560 -17.839 8.857 1.00 93.19 92 GLU A O 1
ATOM 713 N N . ALA A 1 93 ? 5.331 -15.976 7.873 1.00 93.31 93 ALA A N 1
ATOM 714 C CA . ALA A 1 93 ? 6.431 -15.770 8.814 1.00 93.31 93 ALA A CA 1
ATOM 715 C C . ALA A 1 93 ? 5.942 -15.536 10.255 1.00 93.31 93 ALA A C 1
ATOM 717 O O . ALA A 1 93 ? 6.500 -16.100 11.197 1.00 93.31 93 ALA A O 1
ATOM 718 N N . ILE A 1 94 ? 4.881 -14.742 10.434 1.00 92.06 94 ILE A N 1
ATOM 719 C CA . ILE A 1 94 ? 4.252 -14.499 11.740 1.00 92.06 94 ILE A CA 1
ATOM 720 C C . ILE A 1 94 ? 3.704 -15.803 12.325 1.00 92.06 94 ILE A C 1
ATOM 722 O O . ILE A 1 94 ? 3.939 -16.089 13.497 1.00 92.06 94 ILE A O 1
ATOM 726 N N . ASN A 1 95 ? 3.005 -16.601 11.516 1.00 89.75 95 ASN A N 1
ATOM 727 C CA . ASN A 1 95 ? 2.448 -17.884 11.945 1.00 89.75 95 ASN A CA 1
ATOM 728 C C . ASN A 1 95 ? 3.531 -18.938 12.223 1.00 89.75 95 ASN A C 1
ATOM 730 O O . ASN A 1 95 ? 3.305 -19.847 13.018 1.00 89.75 95 ASN A O 1
ATOM 734 N N . GLY A 1 96 ? 4.704 -18.815 11.596 1.00 89.94 96 GLY A N 1
ATOM 735 C CA . GLY A 1 96 ? 5.857 -19.680 11.840 1.00 89.94 96 GLY A CA 1
ATOM 736 C C . GLY A 1 96 ? 6.582 -19.408 13.162 1.00 89.94 96 GLY A C 1
ATOM 737 O O . GLY A 1 96 ? 7.295 -20.284 13.652 1.00 89.94 96 GLY A O 1
ATOM 738 N N . ILE A 1 97 ? 6.402 -18.226 13.765 1.00 92.06 97 ILE A N 1
ATOM 739 C CA . ILE A 1 97 ? 6.998 -17.884 15.061 1.00 92.06 97 ILE A CA 1
ATOM 740 C C . ILE A 1 97 ? 5.965 -18.143 16.168 1.00 92.06 97 ILE A C 1
ATOM 742 O O . ILE A 1 97 ? 4.956 -17.431 16.252 1.00 92.06 97 ILE A O 1
ATOM 746 N N . PRO A 1 98 ? 6.204 -19.116 17.068 1.00 83.62 98 PRO A N 1
ATOM 747 C CA . PRO A 1 98 ? 5.307 -19.340 18.192 1.00 83.62 98 PRO A CA 1
ATOM 748 C C . PRO A 1 98 ? 5.222 -18.064 19.044 1.00 83.62 98 PRO A C 1
ATOM 750 O O . PRO A 1 98 ? 6.225 -17.388 19.253 1.00 83.62 98 PRO A O 1
ATOM 753 N N . LEU A 1 99 ? 4.022 -17.747 19.544 1.00 90.50 99 LEU A N 1
ATOM 754 C CA . LEU A 1 99 ? 3.652 -16.542 20.313 1.00 90.50 99 LEU A CA 1
ATOM 755 C C . LEU A 1 99 ? 3.330 -15.267 19.512 1.00 90.50 99 LEU A C 1
ATOM 757 O O . LEU A 1 99 ? 2.530 -14.477 20.008 1.00 90.50 99 LEU A O 1
ATOM 761 N N . LEU A 1 100 ? 3.860 -15.051 18.299 1.00 92.12 100 LEU A N 1
ATOM 762 C CA . LEU A 1 100 ? 3.541 -13.824 17.544 1.00 92.12 100 LEU A CA 1
ATOM 763 C C . LEU A 1 100 ? 2.091 -13.799 17.059 1.00 92.12 100 LEU A C 1
ATOM 765 O O . LEU A 1 100 ? 1.405 -12.800 17.259 1.00 92.12 100 LEU A O 1
ATOM 769 N N . ALA A 1 101 ? 1.609 -14.896 16.470 1.00 89.44 101 ALA A N 1
ATOM 770 C CA . ALA A 1 101 ? 0.218 -15.006 16.029 1.00 89.44 101 ALA A CA 1
ATOM 771 C C . ALA A 1 101 ? -0.800 -14.707 17.157 1.00 89.44 101 ALA A C 1
ATOM 773 O O . ALA A 1 101 ? -1.590 -13.773 16.996 1.00 89.44 101 ALA A O 1
ATOM 774 N N . PRO A 1 102 ? -0.758 -15.380 18.330 1.00 92.50 102 PRO A N 1
ATOM 775 C CA . PRO A 1 102 ? -1.678 -15.061 19.425 1.00 92.50 102 PRO A CA 1
ATOM 776 C C . PRO A 1 102 ? -1.439 -13.671 20.042 1.00 92.50 102 PRO A C 1
ATOM 778 O O . PRO A 1 102 ? -2.381 -13.057 20.539 1.00 92.50 102 PRO A O 1
ATOM 781 N N . ALA A 1 103 ? -0.217 -13.123 19.995 1.00 94.50 103 ALA A N 1
ATOM 782 C CA . ALA A 1 103 ? 0.031 -11.749 20.433 1.00 94.50 103 ALA A CA 1
ATOM 783 C C . ALA A 1 103 ? -0.650 -10.724 19.513 1.00 94.50 103 ALA A C 1
ATOM 785 O O . ALA A 1 103 ? -1.300 -9.805 20.007 1.00 94.50 103 ALA A O 1
ATOM 786 N N . PHE A 1 104 ? -0.555 -10.888 18.189 1.00 93.81 104 PHE A N 1
ATOM 787 C CA . PHE A 1 104 ? -1.257 -10.025 17.236 1.00 93.81 104 PHE A CA 1
ATOM 788 C C . PHE A 1 104 ? -2.775 -10.152 17.347 1.00 93.81 104 PHE A C 1
ATOM 790 O O . PHE A 1 104 ? -3.467 -9.139 17.249 1.00 93.81 104 PHE A O 1
ATOM 797 N N . GLU A 1 105 ? -3.294 -11.353 17.608 1.00 92.88 105 GLU A N 1
ATOM 798 C CA . GLU A 1 105 ? -4.716 -11.558 17.889 1.00 92.88 105 GLU A CA 1
ATOM 799 C C . GLU A 1 105 ? -5.154 -10.773 19.132 1.00 92.88 105 GLU A C 1
ATOM 801 O O . GLU A 1 105 ? -6.120 -10.010 19.076 1.00 92.88 105 GLU A O 1
ATOM 806 N N . LEU A 1 106 ? -4.401 -10.871 20.232 1.00 96.88 106 LEU A N 1
ATOM 807 C CA . LEU A 1 106 ? -4.695 -10.129 21.456 1.00 96.88 106 LEU A CA 1
ATOM 808 C C . LEU A 1 106 ? -4.598 -8.611 21.251 1.00 96.88 106 LEU A C 1
ATOM 810 O O . LEU A 1 106 ? -5.451 -7.871 21.739 1.00 96.88 106 LEU A O 1
ATOM 814 N N . ILE A 1 107 ? -3.594 -8.140 20.507 1.00 96.31 107 ILE A N 1
ATOM 815 C CA . ILE A 1 107 ? -3.448 -6.727 20.138 1.00 96.31 107 ILE A CA 1
ATOM 816 C C . ILE A 1 107 ? -4.666 -6.273 19.326 1.00 96.31 107 ILE A C 1
ATOM 818 O O . ILE A 1 107 ? -5.277 -5.254 19.651 1.00 96.31 107 ILE A O 1
ATOM 822 N N . GLY A 1 108 ? -5.055 -7.038 18.303 1.00 96.31 108 GLY A N 1
ATOM 823 C CA . GLY A 1 108 ? -6.196 -6.734 17.444 1.00 96.31 108 GLY A CA 1
ATOM 824 C C . GLY A 1 108 ? -7.511 -6.681 18.218 1.00 96.31 108 GLY A C 1
ATOM 825 O O . GLY A 1 108 ? -8.277 -5.726 18.068 1.00 96.31 108 GLY A O 1
ATOM 826 N N . LEU A 1 109 ? -7.753 -7.653 19.098 1.00 97.44 109 LEU A N 1
ATOM 827 C CA . LEU A 1 109 ? -8.919 -7.669 19.981 1.00 97.44 109 LEU A CA 1
ATOM 828 C C . LEU A 1 109 ? -8.887 -6.523 20.996 1.00 97.44 109 LEU A C 1
ATOM 830 O O . LEU A 1 109 ? -9.918 -5.895 21.231 1.00 97.44 109 LEU A O 1
ATOM 834 N N . GLY A 1 110 ? -7.718 -6.199 21.549 1.00 97.88 110 GLY A N 1
ATOM 835 C CA . GLY A 1 110 ? -7.533 -5.073 22.461 1.00 97.88 110 GLY A CA 1
ATOM 836 C C . GLY A 1 110 ? -7.898 -3.742 21.806 1.00 97.88 110 GLY A C 1
ATOM 837 O O . GLY A 1 110 ? -8.734 -3.003 22.330 1.00 97.88 110 GLY A O 1
ATOM 838 N N . TYR A 1 111 ? -7.341 -3.461 20.625 1.00 97.69 111 TYR A N 1
ATOM 839 C CA . TYR A 1 111 ? -7.663 -2.249 19.870 1.00 97.69 111 TYR A CA 1
ATOM 840 C C . TYR A 1 111 ? -9.118 -2.223 19.409 1.00 97.69 111 TYR A C 1
ATOM 842 O O . TYR A 1 111 ? -9.766 -1.185 19.532 1.00 97.69 111 TYR A O 1
ATOM 850 N N . SER A 1 112 ? -9.658 -3.348 18.935 1.00 97.50 112 SER A N 1
ATOM 851 C CA . SER A 1 112 ? -11.058 -3.431 18.503 1.00 97.50 112 SER A CA 1
ATOM 852 C C . SER A 1 112 ? -12.017 -3.182 19.668 1.00 97.50 112 SER A C 1
ATOM 854 O O . SER A 1 112 ? -12.932 -2.369 19.554 1.00 97.50 112 SER A O 1
ATOM 856 N N . GLY A 1 113 ? -11.783 -3.816 20.819 1.00 97.44 113 GLY A N 1
ATOM 857 C CA . GLY A 1 113 ? -12.576 -3.614 22.030 1.00 97.44 113 GLY A CA 1
ATOM 858 C C . GLY A 1 113 ? -12.492 -2.178 22.549 1.00 97.44 113 GLY A C 1
ATOM 859 O O . GLY A 1 113 ? -13.522 -1.564 22.837 1.00 97.44 113 GLY A O 1
ATOM 860 N N . TRP A 1 114 ? -11.286 -1.604 22.601 1.00 96.25 114 TRP A N 1
ATOM 861 C CA . TRP A 1 114 ? -11.079 -0.203 22.974 1.00 96.25 114 TRP A CA 1
ATOM 862 C C . TRP A 1 114 ? -11.784 0.758 22.010 1.00 96.25 114 TRP A C 1
ATOM 864 O O . TRP A 1 114 ? -12.458 1.686 22.458 1.00 96.25 114 TRP A O 1
ATOM 874 N N . PHE A 1 115 ? -11.695 0.511 20.701 1.00 96.62 115 PHE A N 1
ATOM 875 C CA . PHE A 1 115 ? -12.341 1.322 19.673 1.00 96.62 115 PHE A CA 1
ATOM 876 C C . PHE A 1 115 ? -13.866 1.288 19.806 1.00 96.62 115 PHE A C 1
ATOM 878 O O . PHE A 1 115 ? -14.512 2.337 19.835 1.00 96.62 115 PHE A O 1
ATOM 885 N N . VAL A 1 116 ? -14.448 0.096 19.967 1.00 96.81 116 VAL A N 1
ATOM 886 C CA . VAL A 1 116 ? -15.890 -0.063 20.196 1.00 96.81 116 VAL A CA 1
ATOM 887 C C . VAL A 1 116 ? -16.321 0.692 21.449 1.00 96.81 116 VAL A C 1
ATOM 889 O O . VAL A 1 116 ? -17.263 1.487 21.405 1.00 96.81 116 VAL A O 1
ATOM 892 N N . TYR A 1 117 ? -15.596 0.510 22.550 1.00 96.44 117 TYR A N 1
ATOM 893 C CA . TYR A 1 117 ? -15.898 1.184 23.805 1.00 96.44 117 TYR A CA 1
ATOM 894 C C . TYR A 1 117 ? -15.813 2.717 23.690 1.00 96.44 117 TYR A C 1
ATOM 896 O O . TYR A 1 117 ? -16.708 3.430 24.152 1.00 96.44 117 TYR A O 1
ATOM 904 N N . ARG A 1 118 ? -14.762 3.236 23.044 1.00 94.44 118 ARG A N 1
ATOM 905 C CA . ARG A 1 118 ? -14.471 4.673 22.942 1.00 94.44 118 ARG A CA 1
ATOM 906 C C . ARG A 1 118 ? -15.350 5.401 21.923 1.00 94.44 118 ARG A C 1
ATOM 908 O O . ARG A 1 118 ? -15.736 6.545 22.182 1.00 94.44 118 ARG A O 1
ATOM 915 N N . TYR A 1 119 ? -15.659 4.782 20.786 1.00 95.12 119 TYR A N 1
ATOM 916 C CA . TYR A 1 119 ? -16.274 5.471 19.645 1.00 95.12 119 TYR A CA 1
ATOM 917 C C . TYR A 1 119 ? -17.677 4.977 19.294 1.00 95.12 119 TYR A C 1
ATOM 919 O O . TYR A 1 119 ? -18.477 5.761 18.794 1.00 95.12 119 TYR A O 1
ATOM 927 N N . LEU A 1 120 ? -18.018 3.716 19.577 1.00 94.94 120 LEU A N 1
ATOM 928 C CA . LEU A 1 120 ? -19.301 3.146 19.148 1.00 94.94 120 LEU A CA 1
ATOM 929 C C . LEU A 1 120 ? -20.379 3.166 20.240 1.00 94.94 120 LEU A C 1
ATOM 931 O O . LEU A 1 120 ? -21.556 3.288 19.909 1.00 94.94 120 LEU A O 1
ATOM 935 N N . LEU A 1 121 ? -20.034 3.102 21.531 1.00 95.00 121 LEU A N 1
ATOM 936 C CA . LEU A 1 121 ? -21.045 3.036 22.601 1.00 95.00 121 LEU A CA 1
ATOM 937 C C . LEU A 1 121 ? -21.766 4.369 22.870 1.00 95.00 121 LEU A C 1
ATOM 939 O O . LEU A 1 121 ? -22.970 4.376 23.137 1.00 95.00 121 LEU A O 1
ATOM 943 N N . ARG A 1 122 ? -21.070 5.509 22.781 1.00 95.00 122 ARG A N 1
ATOM 944 C CA . ARG A 1 122 ? -21.632 6.828 23.128 1.00 95.00 122 ARG A CA 1
ATOM 945 C C . ARG A 1 122 ? -22.112 7.572 21.883 1.00 95.00 122 ARG A C 1
ATOM 947 O O . ARG A 1 122 ? -21.452 7.572 20.853 1.00 95.00 122 ARG A O 1
ATOM 954 N N . ALA A 1 123 ? -23.262 8.240 21.985 1.00 91.69 123 ALA A N 1
ATOM 955 C CA . ALA A 1 123 ? -23.847 8.966 20.855 1.00 91.69 123 ALA A CA 1
ATOM 956 C C . ALA A 1 123 ? -22.959 10.118 20.359 1.00 91.69 123 ALA A C 1
ATOM 958 O O . ALA A 1 123 ? -22.782 10.267 19.154 1.00 91.69 123 ALA A O 1
ATOM 959 N N . SER A 1 124 ? -22.356 10.877 21.277 1.00 93.12 124 SER A N 1
ATOM 960 C CA . SER A 1 124 ? -21.452 11.978 20.934 1.00 93.12 124 SER A CA 1
ATOM 961 C C . SER A 1 124 ? -20.210 11.503 20.179 1.00 93.12 124 SER A C 1
ATOM 963 O O . SER A 1 124 ? -19.839 12.110 19.182 1.00 93.12 124 SER A O 1
ATOM 965 N N . THR A 1 125 ? -19.607 10.385 20.593 1.00 93.50 125 THR A N 1
ATOM 966 C CA . THR A 1 125 ? -18.382 9.870 19.963 1.00 93.50 125 THR A CA 1
ATOM 967 C C . THR A 1 125 ? -18.649 9.176 18.629 1.00 93.50 125 THR A C 1
ATOM 969 O O . THR A 1 125 ? -17.803 9.228 17.741 1.00 93.50 125 THR A O 1
ATOM 972 N N . ARG A 1 126 ? -19.849 8.612 18.427 1.00 94.75 126 ARG A N 1
ATOM 973 C CA . ARG A 1 126 ? -20.298 8.166 17.097 1.00 94.75 126 ARG A CA 1
ATOM 974 C C . ARG A 1 126 ? -20.451 9.334 16.124 1.00 94.75 126 ARG A C 1
ATOM 976 O O . ARG A 1 126 ? -20.093 9.204 14.956 1.00 94.75 126 ARG A O 1
ATOM 983 N N . GLN A 1 127 ? -21.008 10.451 16.593 1.00 94.19 127 GLN A N 1
ATOM 984 C CA . GLN A 1 127 ? -21.215 11.640 15.766 1.00 94.19 127 GLN A CA 1
ATOM 985 C C . GLN A 1 127 ? -19.881 12.297 15.386 1.00 94.19 127 GLN A C 1
ATOM 987 O O . GLN A 1 127 ? -19.684 12.630 14.220 1.00 94.19 127 GLN A O 1
ATOM 992 N N . GLU A 1 128 ? -18.957 12.397 16.344 1.00 91.81 128 GLU A N 1
ATOM 993 C CA . GLU A 1 128 ? -17.567 12.823 16.138 1.00 91.81 128 GLU A CA 1
ATOM 994 C C . GLU A 1 128 ? -16.881 11.956 15.070 1.00 91.81 128 GLU A C 1
ATOM 996 O O . GLU A 1 128 ? -16.495 12.472 14.022 1.00 91.81 128 GLU A O 1
ATOM 1001 N N . LEU A 1 129 ? -16.861 10.629 15.254 1.00 94.06 129 LEU A N 1
ATOM 1002 C CA . LEU A 1 129 ? -16.233 9.692 14.316 1.00 94.06 129 LEU A CA 1
ATOM 1003 C C . LEU A 1 129 ? -16.823 9.789 12.900 1.00 94.06 129 LEU A C 1
ATOM 1005 O O . LEU A 1 129 ? -16.091 9.767 11.913 1.00 94.06 129 LEU A O 1
ATOM 1009 N N . GLY A 1 130 ? -18.149 9.908 12.785 1.00 94.44 130 GLY A N 1
ATOM 1010 C CA . GLY A 1 130 ? -18.813 10.088 11.495 1.00 94.44 130 GLY A CA 1
ATOM 1011 C C . GLY A 1 130 ? -18.409 11.395 10.808 1.00 94.44 130 GLY A C 1
ATOM 1012 O O . GLY A 1 130 ? -18.161 11.400 9.604 1.00 94.44 130 GLY A O 1
ATOM 1013 N N . SER A 1 131 ? -18.304 12.492 11.563 1.00 93.88 131 SER A N 1
ATOM 1014 C CA . SER A 1 131 ? -17.878 13.787 11.021 1.00 93.88 131 SER A CA 1
ATOM 1015 C C . SER A 1 131 ? -16.418 13.775 10.554 1.00 93.88 131 SER A C 1
ATOM 1017 O O . SER A 1 131 ? -16.128 14.230 9.447 1.00 93.88 131 SER A O 1
ATOM 1019 N N . GLU A 1 132 ? -15.520 13.162 11.328 1.00 92.88 132 GLU A N 1
ATOM 1020 C CA . GLU A 1 132 ? -14.110 12.995 10.967 1.00 92.88 132 GLU A CA 1
ATOM 1021 C C . GLU A 1 132 ? -13.948 12.104 9.733 1.00 92.88 132 GLU A C 1
ATOM 1023 O O . GLU A 1 132 ? -13.211 12.441 8.806 1.00 92.88 132 GLU A O 1
ATOM 1028 N N . PHE A 1 133 ? -14.689 10.994 9.671 1.00 93.94 133 PHE A N 1
ATOM 1029 C CA . PHE A 1 133 ? -14.669 10.098 8.520 1.00 93.94 133 PHE A CA 1
ATOM 1030 C C . PHE A 1 133 ? -15.094 10.816 7.232 1.00 93.94 133 PHE A C 1
ATOM 1032 O O . PHE A 1 133 ? -14.455 10.659 6.190 1.00 93.94 133 PHE A O 1
ATOM 1039 N N . GLN A 1 134 ? -16.138 11.646 7.302 1.00 92.88 134 GLN A N 1
ATOM 1040 C CA . GLN A 1 134 ? -16.599 12.438 6.160 1.00 92.88 134 GLN A CA 1
ATOM 1041 C C . GLN A 1 134 ? -15.563 13.488 5.740 1.00 92.88 134 GLN A C 1
ATOM 1043 O O . GLN A 1 134 ? -15.323 13.647 4.543 1.00 92.88 134 GLN A O 1
ATOM 1048 N N . ALA A 1 135 ? -14.897 14.140 6.696 1.00 92.75 135 ALA A N 1
ATOM 1049 C CA . ALA A 1 135 ? -13.823 15.091 6.415 1.00 92.75 135 ALA A CA 1
ATOM 1050 C C . ALA A 1 135 ? -12.613 14.426 5.734 1.00 92.75 135 ALA A C 1
ATOM 1052 O O . ALA A 1 135 ? -12.049 14.979 4.791 1.00 92.75 135 ALA A O 1
ATOM 1053 N N . ILE A 1 136 ? -12.217 13.225 6.166 1.00 93.62 136 ILE A N 1
ATOM 1054 C CA . ILE A 1 136 ? -11.126 12.460 5.537 1.00 93.62 136 ILE A CA 1
ATOM 1055 C C . ILE A 1 136 ? -11.530 12.004 4.130 1.00 93.62 136 ILE A C 1
ATOM 1057 O O . ILE A 1 136 ? -10.762 12.139 3.178 1.00 93.62 136 ILE A O 1
ATOM 1061 N N . LYS A 1 137 ? -12.759 11.504 3.968 1.00 92.12 137 LYS A N 1
ATOM 1062 C CA . LYS A 1 137 ? -13.291 11.097 2.664 1.00 92.12 137 LYS A CA 1
ATOM 1063 C C . LYS A 1 137 ? -13.288 12.256 1.666 1.00 92.12 137 LYS A C 1
ATOM 1065 O O . LYS A 1 137 ? -12.876 12.056 0.524 1.00 92.12 137 LYS A O 1
ATOM 1070 N N . ALA A 1 138 ? -13.716 13.444 2.092 1.00 90.88 138 ALA A N 1
ATOM 1071 C CA . ALA A 1 138 ? -13.717 14.645 1.261 1.00 90.88 138 ALA A CA 1
ATOM 1072 C C . ALA A 1 138 ? -12.300 15.025 0.801 1.00 90.88 138 ALA A C 1
ATOM 1074 O O . ALA A 1 138 ? -12.106 15.355 -0.365 1.00 90.88 138 ALA A O 1
ATOM 1075 N N . GLN A 1 139 ? -11.298 14.891 1.675 1.00 88.75 139 GLN A N 1
ATOM 1076 C CA . GLN A 1 139 ? -9.899 15.179 1.340 1.00 88.75 139 GLN A CA 1
ATOM 1077 C C . GLN A 1 139 ? -9.303 14.207 0.310 1.00 88.75 139 GLN A C 1
ATOM 1079 O O . GLN A 1 139 ? -8.509 14.621 -0.528 1.00 88.75 139 GLN A O 1
ATOM 1084 N N . ILE A 1 140 ? -9.664 12.920 0.364 1.00 90.44 140 ILE A N 1
ATOM 1085 C CA . ILE A 1 140 ? -9.054 11.887 -0.493 1.00 90.44 140 ILE A CA 1
ATOM 1086 C C . ILE A 1 140 ? -9.784 11.754 -1.834 1.00 90.44 140 ILE A C 1
ATOM 1088 O O . ILE A 1 140 ? -9.153 11.597 -2.876 1.00 90.44 140 ILE A O 1
ATOM 1092 N N . VAL A 1 141 ? -11.119 11.770 -1.813 1.00 88.75 141 VAL A N 1
ATOM 1093 C CA . VAL A 1 141 ? -11.956 11.523 -3.002 1.00 88.75 141 VAL A CA 1
ATOM 1094 C C . VAL A 1 141 ? -12.330 12.829 -3.715 1.00 88.75 141 VAL A C 1
ATOM 1096 O O . VAL A 1 141 ? -12.718 12.798 -4.883 1.00 88.75 141 VAL A O 1
ATOM 1099 N N . GLY A 1 142 ? -12.174 13.969 -3.036 1.00 72.31 142 GLY A N 1
ATOM 1100 C CA . GLY A 1 142 ? -12.683 15.266 -3.469 1.00 72.31 142 GLY A CA 1
ATOM 1101 C C . GLY A 1 142 ? -14.183 15.401 -3.199 1.00 72.31 142 GLY A C 1
ATOM 1102 O O . GLY A 1 142 ? -14.948 14.437 -3.314 1.00 72.31 142 GLY A O 1
ATOM 1103 N N . GLU A 1 143 ? -14.624 16.608 -2.847 1.00 66.75 143 GLU A N 1
ATOM 1104 C CA . GLU A 1 143 ? -16.045 16.958 -2.870 1.00 66.75 143 GLU A CA 1
ATOM 1105 C C . GLU A 1 143 ? -16.500 16.946 -4.334 1.00 66.75 143 GLU A C 1
ATOM 1107 O O . GLU A 1 143 ? -16.099 17.795 -5.132 1.00 66.75 143 GLU A O 1
ATOM 1112 N N . ARG A 1 144 ? -17.297 15.946 -4.730 1.00 57.69 144 ARG A N 1
ATOM 1113 C CA . ARG A 1 144 ? -18.070 16.092 -5.967 1.00 57.69 144 ARG A CA 1
ATOM 1114 C C . ARG A 1 144 ? -19.126 17.174 -5.715 1.00 57.69 144 ARG A C 1
ATOM 1116 O O . ARG A 1 144 ? -19.768 17.088 -4.666 1.00 57.69 144 ARG A O 1
ATOM 1123 N N . PRO A 1 145 ? -19.269 18.156 -6.622 1.00 57.84 145 PRO A N 1
ATOM 1124 C CA . PRO A 1 145 ? -20.297 19.187 -6.510 1.00 57.84 145 PRO A CA 1
ATOM 1125 C C . PRO A 1 145 ? -21.708 18.589 -6.498 1.00 57.84 145 PRO A C 1
ATOM 1127 O O . PRO A 1 145 ? -21.892 17.478 -7.056 1.00 57.84 145 PRO A O 1
#

Radius of gyration: 44.77 Å; Cα contacts (8 Å, |Δi|>4): 17; chains: 1; bounding box: 117×62×81 Å

Secondary structure (DSSP, 8-state):
------------------------------------S-SSHHHHHHHHHHHHHHHHHHHHHHHHHHTHHHHHHHHHHHHHHHHHHHHHHHHHHHHHSTTHHHHHHHHHHHHHHHHIIIIISSHHHHHHHHHHHHHHHHHHH----

Foldseek 3Di:
DDDDDDDDDDDDDDDDDDDDDDDDDDDPPDDDPDPDPPPPPVCVVCVVVVVVVVCVVVVVVVCCVVCVPVVVVVVVVVVVVVVVVVVVVVVVVQVVDPPSVVVVVVVVCVVVVVCCVQQVPDPVSVVVVVVVVVVVCCVPVNDDD